Protein AF-A0A077N8N2-F1 (afdb_monomer)

Organism: NCBI:txid1398201

Sequence (138 aa):
MHIPFFYSFPINSCQGASVFFGMAAQQFFPDVDIKIVLGGDRKGEDFHYWLEIDKKVYDLTVDQFISWMDKQYNCPDKPIYAEKKHPLAKYFFYKKRFSPLEAYSIFCDRHANERDVVAVYDFLKAELKKLGWNNPRK

Secondary structure (DSSP, 8-state):
---TT-TTTTTT-HHHHHHHHHHHHHHH-TTS-EEEEEEE-SSS--EEEEEEETTEEEETTGGGGTTTS-GGG---SS-EEEESS-TTTTTSEEEEEE-HHHHHHHHHHHT--HHHHHHHHHHHHHHHHHTT---S--

pLDDT: mean 89.49, std 10.43, range [43.16, 98.44]

Foldseek 3Di:
DDQPQCPPPPAPSQLVVALLVLVVCCQQPVPWDKKWWWFAFPVRPDIGIWIATNQFTWTQNQLNCVVPDDVVLVGDNGTDDRHNDDSNCVGTPTDDIDRSVRSVVVCCVPPHPPVSSVVSSVVVVVVVVVVVSDRPPD

Mean predicted aligned error: 4.63 Å

Structure (mmCIF, N/CA/C/O backbone):
data_AF-A0A077N8N2-F1
#
_entry.id   AF-A0A077N8N2-F1
#
loop_
_atom_site.group_PDB
_atom_site.id
_atom_site.type_symbol
_atom_site.label_atom_id
_atom_site.label_alt_id
_atom_site.label_comp_id
_atom_site.label_asym_id
_atom_site.label_entity_id
_atom_site.label_seq_id
_atom_site.pdbx_PDB_ins_code
_atom_site.Cartn_x
_atom_site.Cartn_y
_atom_site.Cartn_z
_atom_site.occupancy
_atom_site.B_iso_or_equiv
_atom_site.auth_seq_id
_atom_site.auth_comp_id
_atom_site.auth_asym_id
_atom_site.auth_atom_id
_atom_site.pdbx_PDB_model_num
ATOM 1 N N . MET A 1 1 ? -14.409 18.677 -1.839 1.00 45.31 1 MET A N 1
ATOM 2 C CA . MET A 1 1 ? -13.225 18.564 -0.964 1.00 45.31 1 MET A CA 1
ATOM 3 C C . MET A 1 1 ? -12.244 17.663 -1.690 1.00 45.31 1 MET A C 1
ATOM 5 O O . MET A 1 1 ? -12.565 16.500 -1.884 1.00 45.31 1 MET A O 1
ATOM 9 N N . HIS A 1 2 ? -11.145 18.204 -2.216 1.00 56.62 2 HIS A N 1
ATOM 10 C CA . HIS A 1 2 ? -10.078 17.361 -2.761 1.00 56.62 2 HIS A CA 1
ATOM 11 C C . HIS A 1 2 ? -9.310 16.785 -1.575 1.00 56.62 2 HIS A C 1
ATOM 13 O O . HIS A 1 2 ? -8.999 17.541 -0.661 1.00 56.62 2 HIS A O 1
ATOM 19 N N . ILE A 1 3 ? -9.063 15.477 -1.557 1.00 63.69 3 ILE A N 1
ATOM 20 C CA . ILE A 1 3 ? -8.216 14.850 -0.542 1.00 63.69 3 ILE A CA 1
ATOM 21 C C . ILE A 1 3 ? -6.762 15.131 -0.962 1.00 63.69 3 ILE A C 1
ATOM 23 O O . ILE A 1 3 ? -6.369 14.662 -2.037 1.00 63.69 3 ILE A O 1
ATOM 27 N N . PRO A 1 4 ? -5.976 15.915 -0.191 1.00 63.75 4 PRO A N 1
ATOM 28 C CA . PRO A 1 4 ? -4.555 16.109 -0.447 1.00 63.75 4 PRO A CA 1
ATOM 29 C C . PRO A 1 4 ? -3.855 14.802 -0.824 1.00 63.75 4 PRO A C 1
ATOM 31 O O . PRO A 1 4 ? -4.082 13.776 -0.189 1.00 63.75 4 PRO A O 1
ATOM 34 N N . PHE A 1 5 ? -3.000 14.849 -1.849 1.00 67.06 5 PHE A N 1
ATOM 35 C CA . PHE A 1 5 ? -2.162 13.728 -2.311 1.00 67.06 5 PHE A CA 1
ATOM 36 C C . PHE A 1 5 ? -2.893 12.586 -3.046 1.00 67.06 5 PHE A C 1
ATOM 38 O O . PHE A 1 5 ? -2.252 11.620 -3.449 1.00 67.06 5 PHE A O 1
ATOM 45 N N . PHE A 1 6 ? -4.200 12.717 -3.307 1.00 75.62 6 PHE A N 1
ATOM 46 C CA . PHE A 1 6 ? -4.993 11.750 -4.089 1.00 75.62 6 PHE A CA 1
ATOM 47 C C . PHE A 1 6 ? -5.508 12.305 -5.425 1.00 75.62 6 PHE A C 1
ATOM 49 O O . PHE A 1 6 ? -6.407 11.732 -6.035 1.00 75.62 6 PHE A O 1
ATOM 56 N N . TYR A 1 7 ? -4.951 13.419 -5.907 1.00 76.69 7 TYR A N 1
ATOM 57 C CA . TYR A 1 7 ? -5.434 14.112 -7.111 1.00 76.69 7 TYR A CA 1
ATOM 58 C C . TYR A 1 7 ? -5.415 13.254 -8.383 1.00 76.69 7 TYR A C 1
ATOM 60 O O . TYR A 1 7 ? -6.218 13.481 -9.282 1.00 76.69 7 TYR A O 1
ATOM 68 N N . SER A 1 8 ? -4.511 12.277 -8.448 1.00 84.25 8 SER A N 1
ATOM 69 C CA . SER A 1 8 ? -4.347 11.359 -9.575 1.00 84.25 8 SER A CA 1
ATOM 70 C C . SER A 1 8 ? -4.710 9.917 -9.232 1.00 84.25 8 SER A C 1
ATOM 72 O O . SER A 1 8 ? -4.361 9.029 -10.004 1.00 84.25 8 SER A O 1
ATOM 74 N N . PHE A 1 9 ? -5.370 9.662 -8.093 1.00 87.94 9 PHE A N 1
ATOM 75 C CA . PHE A 1 9 ? -5.696 8.299 -7.668 1.00 87.94 9 PHE A CA 1
ATOM 76 C C . PHE A 1 9 ? -6.401 7.522 -8.802 1.00 87.94 9 PHE A C 1
ATOM 78 O O . PHE A 1 9 ? -7.358 8.050 -9.375 1.00 87.94 9 PHE A O 1
ATOM 85 N N . PRO A 1 10 ? -5.960 6.289 -9.129 1.00 91.38 10 PRO A N 1
ATOM 86 C CA . PRO A 1 10 ? -4.958 5.478 -8.418 1.00 91.38 10 PRO A CA 1
ATOM 87 C C . PRO A 1 10 ? -3.485 5.761 -8.787 1.00 91.38 10 PRO A C 1
ATOM 89 O O . PRO A 1 10 ? -2.578 5.329 -8.075 1.00 91.38 10 PRO A O 1
ATOM 92 N N . ILE A 1 11 ? -3.210 6.527 -9.842 1.00 92.25 11 ILE A N 1
ATOM 93 C CA . ILE A 1 11 ? -1.861 6.758 -10.385 1.00 92.25 11 ILE A CA 1
ATOM 94 C C . ILE A 1 11 ? -0.955 7.498 -9.392 1.00 92.25 11 ILE A C 1
ATOM 96 O O . ILE A 1 11 ? -1.315 8.568 -8.894 1.00 92.25 11 ILE A O 1
ATOM 100 N N . ASN A 1 12 ? 0.245 6.953 -9.144 1.00 90.25 12 ASN A N 1
ATOM 101 C CA . ASN A 1 12 ? 1.290 7.524 -8.274 1.00 90.25 12 ASN A CA 1
ATOM 102 C C . ASN A 1 12 ? 0.824 7.822 -6.841 1.00 90.25 12 ASN A C 1
ATOM 104 O O . ASN A 1 12 ? 1.413 8.637 -6.134 1.00 90.25 12 ASN A O 1
ATOM 108 N N . SER A 1 13 ? -0.235 7.146 -6.399 1.00 92.19 13 SER A N 1
ATOM 109 C CA . SER A 1 13 ? -0.821 7.328 -5.070 1.00 92.19 13 SER A CA 1
ATOM 110 C C . SER A 1 13 ? -0.610 6.125 -4.149 1.00 92.19 13 SER A C 1
ATOM 112 O O . SER A 1 13 ? -1.093 6.136 -3.021 1.00 92.19 13 SER A O 1
ATOM 114 N N . CYS A 1 14 ? 0.141 5.105 -4.586 1.00 94.88 14 CYS A N 1
ATOM 115 C CA . CYS A 1 14 ? 0.289 3.822 -3.889 1.00 94.88 14 CYS A CA 1
ATOM 116 C C . CYS A 1 14 ? 0.764 3.957 -2.434 1.00 94.88 14 CYS A C 1
ATOM 118 O O . CYS A 1 14 ? 0.202 3.318 -1.540 1.00 94.88 14 CYS A O 1
ATOM 120 N N . GLN A 1 15 ? 1.755 4.817 -2.166 1.00 94.06 15 GLN A N 1
ATOM 121 C CA . GLN A 1 15 ? 2.260 5.034 -0.808 1.00 94.06 15 GLN A CA 1
ATOM 122 C C . GLN A 1 15 ? 1.206 5.696 0.077 1.00 94.06 15 GLN A C 1
ATOM 124 O O . GLN A 1 15 ? 0.906 5.180 1.152 1.00 94.06 15 GLN A O 1
ATOM 129 N N . GLY A 1 16 ? 0.620 6.804 -0.387 1.00 91.50 16 GLY A N 1
ATOM 130 C CA . GLY A 1 16 ? -0.437 7.508 0.335 1.00 91.50 16 GLY A CA 1
ATOM 131 C C . GLY A 1 16 ? -1.622 6.582 0.601 1.00 91.50 16 GLY A C 1
ATOM 132 O O . GLY A 1 16 ? -1.971 6.349 1.755 1.00 91.50 16 GLY A O 1
ATOM 133 N N . ALA A 1 17 ? -2.184 5.974 -0.444 1.00 92.81 17 ALA A N 1
ATOM 134 C CA . ALA A 1 17 ? -3.311 5.050 -0.345 1.00 92.81 17 ALA A CA 1
ATOM 135 C C . ALA A 1 17 ? -3.062 3.926 0.671 1.00 92.81 17 ALA A C 1
ATOM 137 O O . ALA A 1 17 ? -3.913 3.676 1.526 1.00 92.81 17 ALA A O 1
ATOM 138 N N . SER A 1 18 ? -1.880 3.303 0.637 1.00 95.38 18 SER A N 1
ATOM 139 C CA . SER A 1 18 ? -1.516 2.238 1.578 1.00 95.38 18 SER A CA 1
ATOM 140 C C . SER A 1 18 ? -1.388 2.746 3.015 1.00 95.38 18 SER A C 1
ATOM 142 O O . SER A 1 18 ? -1.903 2.110 3.933 1.00 95.38 18 SER A O 1
ATOM 144 N N . VAL A 1 19 ? -0.747 3.902 3.224 1.00 93.19 19 VAL A N 1
ATOM 145 C CA . VAL A 1 19 ? -0.588 4.525 4.550 1.00 93.19 19 VAL A CA 1
ATOM 146 C C . VAL A 1 19 ? -1.942 4.898 5.144 1.00 93.19 19 VAL A C 1
ATOM 148 O O . VAL A 1 19 ? -2.247 4.506 6.268 1.00 93.19 19 VAL A O 1
ATOM 151 N N . PHE A 1 20 ? -2.777 5.613 4.393 1.00 90.31 20 PHE A N 1
ATOM 152 C CA . PHE A 1 20 ? -4.092 6.047 4.860 1.00 90.31 20 PHE A CA 1
ATOM 153 C C . PHE A 1 20 ? -5.006 4.862 5.161 1.00 90.31 20 PHE A C 1
ATOM 155 O O . PHE A 1 20 ? -5.670 4.848 6.201 1.00 90.31 20 PHE A O 1
ATOM 162 N N . PHE A 1 21 ? -5.006 3.844 4.295 1.00 91.62 21 PHE A N 1
ATOM 163 C CA . PHE A 1 21 ? -5.784 2.640 4.543 1.00 91.62 21 PHE A CA 1
ATOM 164 C C . PHE A 1 21 ? -5.267 1.882 5.774 1.00 91.62 21 PHE A C 1
ATOM 166 O O . PHE A 1 21 ? -6.064 1.501 6.629 1.00 91.62 21 PHE A O 1
ATOM 173 N N . GLY A 1 22 ? -3.948 1.739 5.932 1.00 93.75 22 GLY A N 1
ATOM 174 C CA . GLY A 1 22 ? -3.351 1.099 7.105 1.00 93.75 22 GLY A CA 1
ATOM 175 C C . GLY A 1 22 ? -3.655 1.826 8.417 1.00 93.75 22 GLY A C 1
ATOM 176 O O . GLY A 1 22 ? -4.014 1.180 9.398 1.00 93.75 22 GLY A O 1
ATOM 177 N N . MET A 1 23 ? -3.585 3.161 8.431 1.00 90.06 23 MET A N 1
ATOM 178 C CA . MET A 1 23 ? -3.933 3.980 9.600 1.00 90.06 23 MET A CA 1
ATOM 179 C C . MET A 1 23 ? -5.414 3.842 9.971 1.00 90.06 23 MET A C 1
ATOM 181 O O . MET A 1 23 ? -5.745 3.653 11.141 1.00 90.06 23 MET A O 1
ATOM 185 N N . ALA A 1 24 ? -6.312 3.881 8.979 1.00 87.75 24 ALA A N 1
ATOM 186 C CA . ALA A 1 24 ? -7.736 3.660 9.209 1.00 87.75 24 ALA A CA 1
ATOM 187 C C . ALA A 1 24 ? -8.001 2.246 9.748 1.00 87.75 24 ALA A C 1
ATOM 189 O O . ALA A 1 24 ? -8.663 2.097 10.775 1.00 87.75 24 ALA A O 1
ATOM 190 N N . ALA A 1 25 ? -7.439 1.216 9.109 1.00 90.12 25 ALA A N 1
ATOM 191 C CA . ALA A 1 25 ? -7.578 -0.172 9.534 1.00 90.12 25 ALA A CA 1
ATOM 192 C C . ALA A 1 25 ? -7.090 -0.380 10.975 1.00 90.12 25 ALA A C 1
ATOM 194 O O . ALA A 1 25 ? -7.800 -1.001 11.758 1.00 90.12 25 ALA A O 1
ATOM 195 N N . GLN A 1 26 ? -5.956 0.214 11.361 1.00 89.81 26 GLN A N 1
ATOM 196 C CA . GLN A 1 26 ? -5.420 0.108 12.721 1.00 89.81 26 GLN A CA 1
ATOM 197 C C . GLN A 1 26 ? -6.361 0.692 13.781 1.00 89.81 26 GLN A C 1
ATOM 199 O O . GLN A 1 26 ? -6.407 0.212 14.912 1.00 89.81 26 GLN A O 1
ATOM 204 N N . GLN A 1 27 ? -7.132 1.725 13.437 1.00 84.19 27 GLN A N 1
ATOM 205 C CA . GLN A 1 27 ? -8.088 2.311 14.370 1.00 84.19 27 GLN A CA 1
ATOM 206 C C . GLN A 1 27 ? -9.328 1.434 14.569 1.00 84.19 27 GLN A C 1
ATOM 208 O O . GLN A 1 27 ? -9.827 1.335 15.688 1.00 84.19 27 GLN A O 1
ATOM 213 N N . PHE A 1 28 ? -9.844 0.834 13.494 1.00 84.06 28 PHE A N 1
ATOM 214 C CA . PHE A 1 28 ? -11.047 -0.003 13.554 1.00 84.06 28 PHE A CA 1
ATOM 215 C C . PHE A 1 28 ? -10.757 -1.435 14.000 1.00 84.06 28 PHE A C 1
ATOM 217 O O . PHE A 1 28 ? -11.621 -2.073 14.594 1.00 84.06 28 PHE A O 1
ATOM 224 N N . PHE A 1 29 ? -9.541 -1.918 13.760 1.00 87.12 29 PHE A N 1
ATOM 225 C CA . PHE A 1 29 ? -9.092 -3.265 14.082 1.00 87.12 29 PHE A CA 1
ATOM 226 C C . PHE A 1 29 ? -7.738 -3.170 14.799 1.00 87.12 29 PHE A C 1
ATOM 228 O O . PHE A 1 29 ? -6.691 -3.329 14.180 1.00 87.12 29 PHE A O 1
ATOM 235 N N . PRO A 1 30 ? -7.715 -2.853 16.101 1.00 85.25 30 PRO A N 1
ATOM 236 C CA . PRO A 1 30 ? -6.459 -2.594 16.802 1.00 85.25 30 PRO A CA 1
ATOM 237 C C . PRO A 1 30 ? -5.585 -3.834 17.019 1.00 85.25 30 PRO A C 1
ATOM 239 O O . PRO A 1 30 ? -4.388 -3.683 17.253 1.00 85.25 30 PRO A O 1
ATOM 242 N N . ASP A 1 31 ? -6.172 -5.028 16.938 1.00 90.44 31 ASP A N 1
ATOM 243 C CA . ASP A 1 31 ? -5.506 -6.289 17.279 1.00 90.44 31 ASP A CA 1
ATOM 244 C C . ASP A 1 31 ? -5.000 -7.068 16.051 1.00 90.44 31 ASP A C 1
ATOM 246 O O . ASP A 1 31 ? -4.405 -8.134 16.207 1.00 90.44 31 ASP A O 1
ATOM 250 N N . VAL A 1 32 ? -5.230 -6.565 14.830 1.00 92.88 32 VAL A N 1
ATOM 251 C CA . VAL A 1 32 ? -4.775 -7.228 13.594 1.00 92.88 32 VAL A CA 1
ATOM 252 C C . VAL A 1 32 ? -3.350 -6.808 13.235 1.00 92.88 32 VAL A C 1
ATOM 254 O O . VAL A 1 32 ? -2.933 -5.672 13.485 1.00 92.88 32 VAL A O 1
ATOM 257 N N . ASP A 1 33 ? -2.585 -7.711 12.620 1.00 96.69 33 ASP A N 1
ATOM 258 C CA . ASP A 1 33 ? -1.226 -7.398 12.178 1.00 96.69 33 ASP A CA 1
ATOM 259 C C . ASP A 1 33 ? -1.272 -6.619 10.863 1.00 96.69 33 ASP A C 1
ATOM 261 O O . ASP A 1 33 ? -1.608 -7.171 9.814 1.00 96.69 33 ASP A O 1
ATOM 265 N N . ILE A 1 34 ? -0.920 -5.334 10.922 1.00 97.62 34 ILE A N 1
ATOM 266 C CA . ILE A 1 34 ? -0.921 -4.433 9.766 1.00 97.62 34 ILE A CA 1
ATOM 267 C C . ILE A 1 34 ? 0.510 -4.082 9.379 1.00 97.62 34 ILE A C 1
ATOM 269 O O . ILE A 1 34 ? 1.314 -3.653 10.216 1.00 97.62 34 ILE A O 1
ATOM 273 N N . LYS A 1 35 ? 0.819 -4.218 8.088 1.00 98.25 35 LYS A N 1
ATOM 274 C CA . LYS A 1 35 ? 2.108 -3.850 7.499 1.00 98.25 35 LYS A CA 1
ATOM 275 C C . LYS A 1 35 ? 1.899 -3.054 6.219 1.00 98.25 35 LYS A C 1
ATOM 277 O O . LYS A 1 35 ? 1.222 -3.520 5.308 1.00 98.25 35 LYS A O 1
ATOM 282 N N . ILE A 1 36 ? 2.544 -1.896 6.119 1.00 98.25 36 ILE A N 1
ATOM 283 C CA . ILE A 1 36 ? 2.730 -1.229 4.827 1.00 98.25 36 ILE A CA 1
ATOM 284 C C . ILE A 1 36 ? 3.943 -1.871 4.164 1.00 98.25 36 ILE A C 1
ATOM 286 O O . ILE A 1 36 ? 5.019 -1.928 4.767 1.00 98.25 36 ILE A O 1
ATOM 290 N N . VAL A 1 37 ? 3.788 -2.374 2.947 1.00 98.44 37 VAL A N 1
ATOM 291 C CA . VAL A 1 37 ? 4.849 -3.080 2.232 1.00 98.44 37 VAL A CA 1
ATOM 292 C C . VAL A 1 37 ? 5.359 -2.224 1.091 1.00 98.44 37 VAL A C 1
ATOM 294 O O . VAL A 1 37 ? 4.572 -1.684 0.326 1.00 98.44 37 VAL A O 1
ATOM 297 N N . LEU A 1 38 ? 6.681 -2.131 0.977 1.00 98.25 38 LEU A N 1
ATOM 298 C CA . LEU A 1 38 ? 7.376 -1.592 -0.183 1.00 98.25 38 LEU A CA 1
ATOM 299 C C . LEU A 1 38 ? 7.897 -2.751 -1.030 1.00 98.25 38 LEU A C 1
ATOM 301 O O . LEU A 1 38 ? 8.728 -3.548 -0.569 1.00 98.25 38 LEU A O 1
ATOM 305 N N . GLY A 1 39 ? 7.443 -2.810 -2.275 1.00 97.94 39 GLY A N 1
ATOM 306 C CA . GLY A 1 39 ? 8.060 -3.592 -3.332 1.00 97.94 39 GLY A CA 1
ATOM 307 C C . GLY A 1 39 ? 8.824 -2.709 -4.306 1.00 97.94 39 GLY A C 1
ATOM 308 O O . GLY A 1 39 ? 8.562 -1.517 -4.442 1.00 97.94 39 GLY A O 1
ATOM 309 N N . GLY A 1 40 ? 9.778 -3.313 -4.997 1.00 97.19 40 GLY A N 1
ATOM 310 C CA . GLY A 1 40 ? 10.477 -2.659 -6.091 1.00 97.19 40 GLY A CA 1
ATOM 311 C C . GLY A 1 40 ? 10.899 -3.666 -7.138 1.00 97.19 40 GLY A C 1
ATOM 312 O O . GLY A 1 40 ? 11.011 -4.864 -6.852 1.00 97.19 40 GLY A O 1
ATOM 313 N N . ASP A 1 41 ? 11.137 -3.179 -8.342 1.00 95.19 41 ASP A N 1
ATOM 314 C CA . ASP A 1 41 ? 11.609 -4.014 -9.432 1.00 95.19 41 ASP A CA 1
ATOM 315 C C . ASP A 1 41 ? 13.084 -4.441 -9.224 1.00 95.19 41 ASP A C 1
ATOM 317 O O . ASP A 1 41 ? 13.703 -4.237 -8.162 1.00 95.19 41 ASP A O 1
ATOM 321 N N . ARG A 1 42 ? 13.647 -5.135 -10.220 1.00 91.75 42 ARG A N 1
ATOM 322 C CA . ARG A 1 42 ? 15.043 -5.602 -10.160 1.00 91.75 42 ARG A CA 1
ATOM 323 C C . ARG A 1 42 ? 16.045 -4.476 -10.374 1.00 91.75 42 ARG A C 1
ATOM 325 O O . ARG A 1 42 ? 17.150 -4.583 -9.851 1.00 91.75 42 ARG A O 1
ATOM 332 N N . LYS A 1 43 ? 15.677 -3.446 -11.135 1.00 92.81 43 LYS A N 1
ATOM 333 C CA . LYS A 1 43 ? 16.547 -2.312 -11.452 1.00 92.81 43 LYS A CA 1
ATOM 334 C C . LYS A 1 43 ? 16.505 -1.231 -10.374 1.00 92.81 43 LYS A C 1
ATOM 336 O O . LYS A 1 43 ? 17.451 -0.462 -10.268 1.00 92.81 43 LYS A O 1
ATOM 341 N N . GLY A 1 44 ? 15.466 -1.221 -9.536 1.00 89.75 44 GLY A N 1
ATOM 342 C CA . GLY A 1 44 ? 15.254 -0.180 -8.531 1.00 89.75 44 GLY A CA 1
ATOM 343 C C . GLY A 1 44 ? 14.734 1.121 -9.142 1.00 89.75 44 GLY A C 1
ATOM 344 O O . GLY A 1 44 ? 14.977 2.186 -8.583 1.00 89.75 44 GLY A O 1
ATOM 345 N N . GLU A 1 45 ? 14.069 1.022 -10.290 1.00 91.19 45 GLU A N 1
ATOM 346 C CA . GLU A 1 45 ? 13.486 2.141 -11.032 1.00 91.19 45 GLU A CA 1
ATOM 347 C C . GLU A 1 45 ? 12.018 2.330 -10.638 1.00 91.19 45 GLU A C 1
ATOM 349 O O . GLU A 1 45 ? 11.574 3.459 -10.439 1.00 91.19 45 GLU A O 1
ATOM 354 N N . ASP A 1 46 ? 11.301 1.221 -10.431 1.00 93.38 46 ASP A N 1
ATOM 355 C CA . ASP A 1 46 ? 9.895 1.238 -10.047 1.00 93.38 46 ASP A CA 1
ATOM 356 C C . ASP A 1 46 ? 9.716 0.783 -8.602 1.00 93.38 46 ASP A C 1
ATOM 358 O O . ASP A 1 46 ? 10.224 -0.262 -8.174 1.00 93.38 46 ASP A O 1
ATOM 362 N N . PHE A 1 47 ? 8.904 1.538 -7.867 1.00 95.31 47 PHE A N 1
ATOM 363 C CA . PHE A 1 47 ? 8.502 1.221 -6.506 1.00 95.31 47 PHE A CA 1
ATOM 364 C C . PHE A 1 47 ? 6.991 1.195 -6.394 1.00 95.31 47 PHE A C 1
ATOM 366 O O . PHE A 1 47 ? 6.282 1.992 -7.006 1.00 95.31 47 PHE A O 1
ATOM 373 N N . HIS A 1 48 ? 6.500 0.282 -5.569 1.00 97.50 48 HIS A N 1
ATOM 374 C CA . HIS A 1 48 ? 5.077 0.144 -5.329 1.00 97.50 48 HIS A CA 1
ATOM 375 C C . HIS A 1 48 ? 4.805 -0.185 -3.872 1.00 97.50 48 HIS A C 1
ATOM 377 O O . HIS A 1 48 ? 5.549 -0.943 -3.245 1.00 97.50 48 HIS A O 1
ATOM 383 N N . TYR A 1 49 ? 3.735 0.396 -3.346 1.00 97.88 49 TYR A N 1
ATOM 384 C CA . TYR A 1 49 ? 3.306 0.199 -1.974 1.00 97.88 49 TYR A CA 1
ATOM 385 C C . TYR A 1 49 ?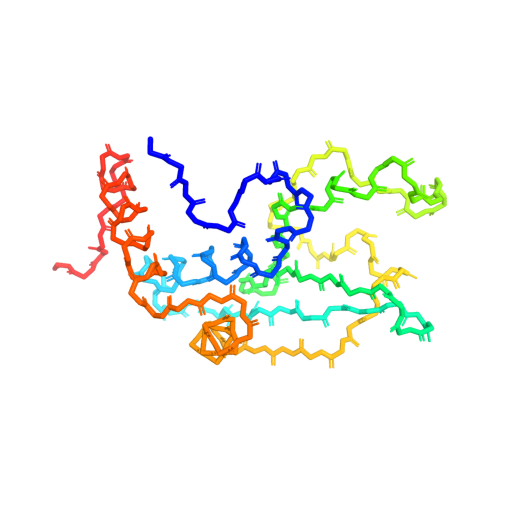 1.948 -0.485 -1.941 1.00 97.88 49 TYR A C 1
ATOM 387 O O . TYR A 1 49 ? 1.049 -0.108 -2.687 1.00 97.88 49 TYR A O 1
ATOM 395 N N . TRP A 1 50 ? 1.804 -1.448 -1.036 1.00 98.44 50 TRP A N 1
ATOM 396 C CA . TRP A 1 50 ? 0.525 -2.080 -0.719 1.00 98.44 50 TRP A CA 1
ATOM 397 C C . TRP A 1 50 ? 0.395 -2.314 0.784 1.00 98.44 50 TRP A C 1
ATOM 399 O O . TRP A 1 50 ? 1.326 -2.083 1.565 1.00 98.44 50 TRP A O 1
ATOM 409 N N . LEU A 1 51 ? -0.773 -2.797 1.194 1.00 98.19 51 LEU A N 1
ATOM 410 C CA . LEU A 1 51 ? -1.097 -3.116 2.573 1.00 98.19 51 LEU A CA 1
ATOM 411 C C . LEU A 1 51 ? -1.179 -4.634 2.767 1.00 98.19 51 LEU A C 1
ATOM 413 O O . LEU A 1 51 ? -1.785 -5.346 1.968 1.00 98.19 51 LEU A O 1
ATOM 417 N N . GLU A 1 52 ? -0.604 -5.137 3.853 1.00 98.31 52 GLU A N 1
ATOM 418 C CA . GLU A 1 52 ? -0.871 -6.482 4.364 1.00 98.31 52 GLU A CA 1
ATOM 419 C C . GLU A 1 52 ? -1.618 -6.371 5.700 1.00 98.31 52 GLU A C 1
ATOM 421 O O . GLU A 1 52 ? -1.146 -5.689 6.609 1.00 98.31 52 GLU A O 1
ATOM 426 N N . ILE A 1 53 ? -2.769 -7.041 5.816 1.00 97.44 53 ILE A N 1
ATOM 427 C CA . ILE A 1 53 ? -3.520 -7.213 7.072 1.00 97.44 53 ILE A CA 1
ATOM 428 C C . ILE A 1 53 ? -3.669 -8.712 7.315 1.00 97.44 53 ILE A C 1
ATOM 430 O O . ILE A 1 53 ? -4.211 -9.414 6.459 1.00 97.44 53 ILE A O 1
ATOM 434 N N . ASP A 1 54 ? -3.162 -9.220 8.438 1.00 96.44 54 ASP A N 1
ATOM 435 C CA . ASP A 1 54 ? -3.178 -10.650 8.785 1.00 96.44 54 ASP A CA 1
ATOM 436 C C . ASP A 1 54 ? -2.720 -11.548 7.621 1.00 96.44 54 ASP A C 1
ATOM 438 O O . ASP A 1 54 ? -3.340 -12.559 7.277 1.00 96.44 54 ASP A O 1
ATOM 442 N N . LYS A 1 55 ? -1.608 -11.152 6.984 1.00 95.50 55 LYS A N 1
ATOM 443 C CA . LYS A 1 55 ? -0.984 -11.821 5.824 1.00 95.50 55 LYS A CA 1
ATOM 444 C C . LYS A 1 55 ? -1.826 -11.827 4.541 1.00 95.50 55 LYS A C 1
ATOM 446 O O . LYS A 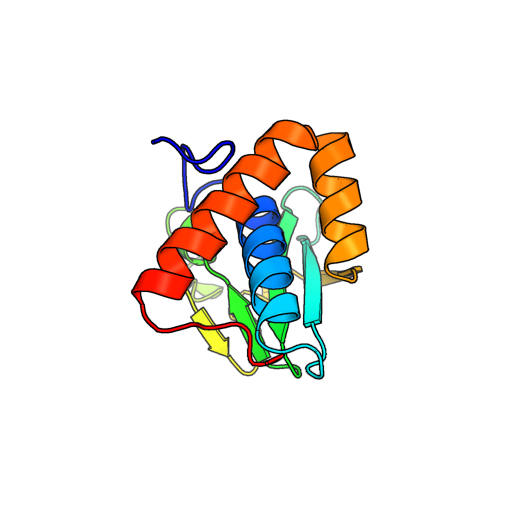1 55 ? -1.443 -12.491 3.578 1.00 95.50 55 LYS A O 1
ATOM 451 N N . LYS A 1 56 ? -2.943 -11.102 4.496 1.00 98.12 56 LYS A N 1
ATOM 452 C CA . LYS A 1 56 ? -3.724 -10.884 3.276 1.00 98.12 56 LYS A CA 1
ATOM 453 C C . LYS A 1 56 ? -3.344 -9.555 2.640 1.00 98.12 56 LYS A C 1
ATOM 455 O O . LYS A 1 56 ? -3.165 -8.561 3.338 1.00 98.12 56 LYS A O 1
ATOM 460 N N . VAL A 1 57 ? -3.234 -9.547 1.320 1.00 98.25 57 VAL A N 1
ATOM 461 C CA . VAL A 1 57 ? -2.801 -8.406 0.515 1.00 98.25 57 VAL A CA 1
ATOM 462 C C . VAL A 1 57 ? -4.002 -7.565 0.109 1.00 98.25 57 VAL A C 1
ATOM 464 O O . VAL A 1 57 ? -4.989 -8.076 -0.421 1.00 98.25 57 VAL A O 1
ATOM 467 N N . TYR A 1 58 ? -3.881 -6.265 0.324 1.00 98.44 58 TYR A N 1
ATOM 468 C CA . TYR A 1 58 ? -4.807 -5.255 -0.147 1.00 98.44 58 TYR A CA 1
ATOM 469 C C . TYR A 1 58 ? -4.018 -4.210 -0.922 1.00 98.44 58 TYR A C 1
ATOM 471 O O . TYR A 1 58 ? -3.049 -3.650 -0.410 1.00 98.44 58 TYR A O 1
ATOM 479 N N . ASP A 1 59 ? -4.441 -3.941 -2.148 1.00 98.12 59 ASP A N 1
ATOM 480 C CA . ASP A 1 59 ? -3.782 -2.971 -3.008 1.00 98.12 59 ASP A CA 1
ATOM 481 C C . ASP A 1 59 ? -4.839 -2.206 -3.799 1.00 98.12 59 ASP A C 1
ATOM 483 O O . ASP A 1 59 ? -5.496 -2.736 -4.698 1.00 98.12 59 ASP A O 1
ATOM 487 N N . LEU A 1 60 ? -5.021 -0.953 -3.385 1.00 96.94 60 LEU A N 1
ATOM 488 C CA . LEU A 1 60 ? -6.021 -0.043 -3.928 1.00 96.94 60 LEU A CA 1
ATOM 489 C C . LEU A 1 60 ? -5.579 0.610 -5.236 1.00 96.94 60 LEU A C 1
ATOM 491 O O . LEU A 1 60 ? -6.381 1.316 -5.836 1.00 96.94 60 LEU A O 1
ATOM 495 N N . THR A 1 61 ? -4.320 0.428 -5.641 1.00 97.12 61 THR A N 1
ATOM 496 C CA . THR A 1 61 ? -3.747 1.120 -6.797 1.00 97.12 61 THR A CA 1
ATOM 497 C C . THR A 1 61 ? -3.037 0.167 -7.754 1.00 97.12 61 THR A C 1
ATOM 499 O O . THR A 1 61 ? -2.260 0.618 -8.591 1.00 97.12 61 THR A O 1
ATOM 502 N N . VAL A 1 62 ? -3.250 -1.148 -7.636 1.00 97.38 62 VAL A N 1
ATOM 503 C CA . VAL A 1 62 ? -2.599 -2.157 -8.491 1.00 97.38 62 VAL A CA 1
ATOM 504 C C . VAL A 1 62 ? -2.910 -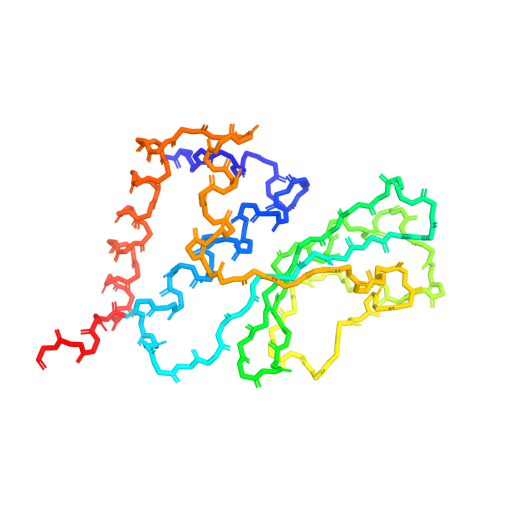1.945 -9.977 1.00 97.38 62 VAL A C 1
ATOM 506 O O . VAL A 1 62 ? -2.075 -2.196 -10.844 1.00 97.38 62 VAL A O 1
ATOM 509 N N . ASP A 1 63 ? -4.106 -1.441 -10.262 1.00 96.69 63 ASP A N 1
ATOM 510 C CA . ASP A 1 63 ? -4.647 -1.167 -11.587 1.00 96.69 63 ASP A CA 1
ATOM 511 C C . ASP A 1 63 ? -3.960 0.011 -12.285 1.00 96.69 63 ASP A C 1
ATOM 513 O O . ASP A 1 63 ? -4.045 0.133 -13.506 1.00 96.69 63 ASP A O 1
ATOM 517 N N . GLN A 1 64 ? -3.173 0.819 -11.561 1.00 95.81 64 GLN A N 1
ATOM 518 C CA . GLN A 1 64 ? -2.375 1.900 -12.152 1.00 95.81 64 GLN A CA 1
ATOM 519 C C . GLN A 1 64 ? -1.352 1.402 -13.189 1.00 95.81 64 GLN A C 1
ATOM 521 O O . GLN A 1 64 ? -0.873 2.178 -14.017 1.00 95.81 64 GLN A O 1
ATOM 526 N N . PHE A 1 65 ? -0.994 0.117 -13.136 1.00 96.06 65 PHE A N 1
ATOM 527 C CA . PHE A 1 65 ? 0.025 -0.480 -13.993 1.00 96.06 65 PHE A CA 1
ATOM 528 C C . PHE A 1 65 ? -0.539 -1.107 -15.271 1.00 96.06 65 PHE A C 1
ATOM 530 O O . PHE A 1 65 ? 0.229 -1.471 -16.160 1.00 96.06 65 PHE A O 1
ATOM 537 N N . ILE A 1 66 ? -1.866 -1.215 -15.404 1.00 94.56 66 ILE A N 1
ATOM 538 C CA . ILE A 1 66 ? -2.507 -1.967 -16.492 1.00 94.56 66 ILE A CA 1
ATOM 539 C C . ILE A 1 66 ? -2.132 -1.455 -17.891 1.00 94.56 66 ILE A C 1
ATOM 541 O O . ILE A 1 66 ? -2.098 -2.226 -18.847 1.00 94.56 66 ILE A O 1
ATOM 545 N N . SER A 1 67 ? -1.833 -0.159 -18.018 1.00 93.00 67 SER A N 1
ATOM 546 C CA . SER A 1 67 ? -1.568 0.500 -19.300 1.00 93.00 67 SER A CA 1
ATOM 547 C C . SER A 1 67 ? -0.182 0.215 -19.878 1.00 93.00 67 SER A C 1
ATOM 549 O O . SER A 1 67 ? 0.011 0.388 -21.081 1.00 93.00 67 SER A O 1
ATOM 551 N N . TRP A 1 68 ? 0.776 -0.213 -19.053 1.00 93.62 68 TRP A N 1
ATOM 552 C CA . TRP A 1 68 ? 2.173 -0.383 -19.466 1.00 93.62 68 TRP A CA 1
ATOM 553 C C . TRP A 1 68 ? 2.804 -1.703 -19.019 1.00 93.62 68 TRP A C 1
ATOM 555 O O . TRP A 1 68 ? 3.832 -2.102 -19.566 1.00 93.62 68 TRP A O 1
ATOM 565 N N . MET A 1 69 ? 2.211 -2.400 -18.048 1.00 93.75 69 MET A N 1
ATOM 566 C CA . MET A 1 69 ? 2.721 -3.679 -17.566 1.00 93.75 69 MET A CA 1
ATOM 567 C C . MET A 1 69 ? 2.613 -4.753 -18.653 1.00 93.75 69 MET A C 1
ATOM 569 O O . MET A 1 69 ? 1.577 -4.914 -19.301 1.00 93.75 69 MET A O 1
ATOM 573 N N . ASP A 1 70 ? 3.675 -5.541 -18.819 1.00 92.00 70 ASP A N 1
ATOM 574 C CA . ASP A 1 70 ? 3.670 -6.666 -19.752 1.00 92.00 70 ASP A CA 1
ATOM 575 C C . ASP A 1 70 ? 2.565 -7.676 -19.383 1.00 92.00 70 ASP A C 1
ATOM 577 O O . ASP A 1 70 ? 2.392 -8.047 -18.214 1.00 92.00 70 ASP A O 1
ATOM 581 N N . LYS A 1 71 ? 1.844 -8.164 -20.401 1.00 90.94 71 LYS A N 1
ATOM 582 C CA . LYS A 1 71 ? 0.770 -9.159 -20.270 1.00 90.94 71 LYS A CA 1
ATOM 583 C C . LYS A 1 71 ? 1.202 -10.397 -19.482 1.00 90.94 71 LYS A C 1
ATOM 585 O O . LYS A 1 71 ? 0.376 -10.971 -18.778 1.00 90.94 71 LYS A O 1
ATOM 590 N N . GLN A 1 72 ? 2.477 -10.791 -19.535 1.00 93.44 72 GLN A N 1
ATOM 591 C CA . GLN A 1 72 ? 3.000 -11.944 -18.791 1.00 93.44 72 GLN A CA 1
ATOM 592 C C . GLN A 1 72 ? 2.827 -11.829 -17.266 1.00 93.44 72 GLN A C 1
ATOM 594 O O . GLN A 1 72 ? 2.818 -12.844 -16.563 1.00 93.44 72 GLN A O 1
ATOM 599 N N . TYR A 1 73 ? 2.707 -10.606 -16.740 1.00 92.69 73 TYR A N 1
ATOM 600 C CA . TYR A 1 73 ? 2.526 -10.362 -15.311 1.00 92.69 73 TYR A CA 1
ATOM 601 C C . TYR A 1 73 ? 1.062 -10.417 -14.865 1.00 92.69 73 TYR A C 1
ATOM 603 O O . TYR A 1 73 ? 0.825 -10.408 -13.660 1.00 92.69 73 TYR A O 1
ATOM 611 N N . ASN A 1 74 ? 0.102 -10.532 -15.797 1.00 91.56 74 ASN A N 1
ATOM 612 C CA . ASN A 1 74 ? -1.339 -10.582 -15.519 1.00 91.56 74 ASN A CA 1
ATOM 613 C C . ASN A 1 74 ? -1.778 -9.485 -14.534 1.00 91.56 74 ASN A C 1
ATOM 615 O O . ASN A 1 74 ? -2.348 -9.773 -13.480 1.00 91.56 74 ASN A O 1
ATOM 619 N N . CYS A 1 75 ? -1.447 -8.230 -14.854 1.00 96.00 75 CYS A N 1
ATOM 620 C CA . CYS A 1 75 ? -1.825 -7.089 -14.028 1.00 96.00 75 CYS A CA 1
ATOM 621 C C . CYS A 1 75 ? -3.349 -7.042 -13.839 1.00 96.00 75 CYS A C 1
ATOM 623 O O . CYS A 1 75 ? -4.069 -7.115 -14.837 1.00 96.00 75 CYS A O 1
ATOM 625 N N . PRO A 1 76 ? -3.850 -6.911 -12.599 1.00 96.31 76 PRO A N 1
ATOM 626 C CA . PRO A 1 76 ? -5.263 -6.653 -12.373 1.00 96.31 76 PRO A CA 1
ATOM 627 C C . PRO A 1 76 ? -5.685 -5.308 -12.978 1.00 96.31 76 PRO A C 1
ATOM 629 O O . PRO A 1 76 ? -4.907 -4.356 -13.002 1.00 96.31 76 PRO A O 1
ATOM 632 N N . ASP A 1 77 ? -6.933 -5.238 -13.431 1.00 95.94 77 ASP A N 1
ATOM 633 C CA . ASP A 1 77 ? -7.599 -4.045 -13.969 1.00 95.94 77 ASP A CA 1
ATOM 634 C C . ASP A 1 77 ? -8.450 -3.312 -12.918 1.00 95.94 77 ASP A C 1
ATOM 636 O O . ASP A 1 77 ? -9.203 -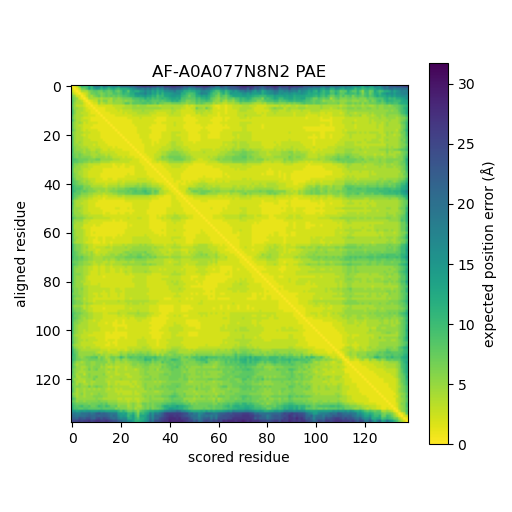2.394 -13.238 1.00 95.94 77 ASP A O 1
ATOM 640 N N . LYS A 1 78 ? -8.353 -3.746 -11.659 1.00 96.50 78 LYS A N 1
ATOM 641 C CA . LYS A 1 78 ? -9.086 -3.211 -10.515 1.00 96.50 78 LYS A CA 1
ATOM 642 C C . LYS A 1 78 ? -8.306 -3.421 -9.213 1.00 96.50 78 LYS A C 1
ATOM 644 O O . LYS A 1 78 ? -7.472 -4.331 -9.153 1.00 96.50 78 LYS A O 1
ATOM 649 N N . PRO A 1 79 ? -8.635 -2.666 -8.150 1.00 97.62 79 PRO A N 1
ATOM 650 C CA . PRO A 1 79 ? -8.148 -2.920 -6.801 1.00 97.62 79 PRO A CA 1
ATOM 651 C C . PRO A 1 79 ? -8.330 -4.371 -6.353 1.00 97.62 79 PRO A C 1
ATOM 653 O O . PRO A 1 79 ? -9.330 -5.022 -6.674 1.00 97.62 79 PRO A O 1
ATOM 656 N N . ILE A 1 80 ? -7.390 -4.854 -5.546 1.00 97.62 80 ILE A N 1
ATOM 657 C CA . ILE A 1 80 ? -7.463 -6.18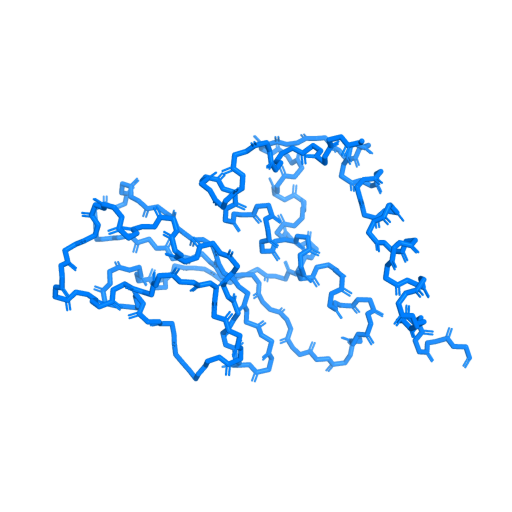1 -4.934 1.00 97.62 80 ILE A CA 1
ATOM 658 C C . ILE A 1 80 ? -7.673 -6.076 -3.431 1.00 97.62 80 ILE A C 1
ATOM 660 O O . ILE A 1 80 ? -7.117 -5.213 -2.746 1.00 97.62 80 ILE A O 1
ATOM 664 N N . TYR A 1 81 ? -8.468 -7.006 -2.913 1.00 97.31 81 TYR A N 1
ATOM 665 C CA . TYR A 1 81 ? -8.860 -7.041 -1.517 1.00 97.31 81 TYR A CA 1
ATOM 666 C C . TYR A 1 81 ? -8.641 -8.442 -0.971 1.00 97.31 81 TYR A C 1
ATOM 668 O O . TYR A 1 81 ? -9.218 -9.406 -1.466 1.00 97.31 81 TYR A O 1
ATOM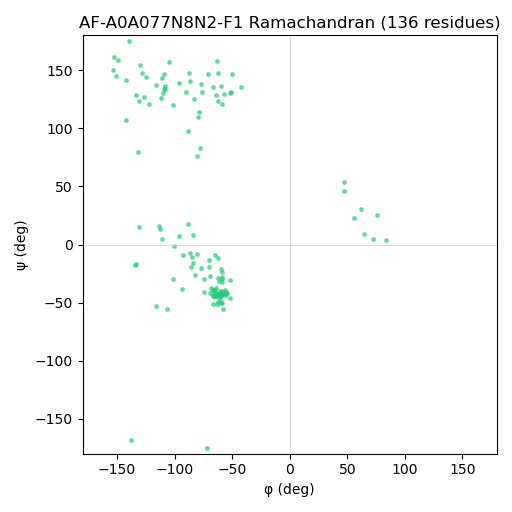 676 N N . ALA A 1 82 ? -7.857 -8.532 0.099 1.00 97.00 82 ALA A N 1
ATOM 677 C CA . ALA A 1 82 ? -7.668 -9.750 0.872 1.00 97.00 82 ALA A CA 1
ATOM 678 C C . ALA A 1 82 ? -7.050 -10.938 0.092 1.00 97.00 82 ALA A C 1
ATOM 680 O O . ALA A 1 82 ? -7.314 -12.100 0.415 1.00 97.00 82 ALA A O 1
ATOM 681 N N . GLU A 1 83 ? -6.205 -10.659 -0.902 1.00 97.75 83 GLU A N 1
ATOM 682 C CA . GLU A 1 83 ? -5.543 -11.681 -1.716 1.00 97.75 83 GLU A CA 1
ATOM 683 C C . GLU A 1 83 ? -4.472 -12.443 -0.928 1.00 97.75 83 GLU A C 1
ATOM 685 O O . GLU A 1 83 ? -3.779 -11.888 -0.077 1.00 97.75 83 GLU A O 1
ATOM 690 N N . LYS A 1 84 ? -4.275 -13.732 -1.230 1.00 96.94 84 LYS A N 1
ATOM 691 C CA . LYS A 1 84 ? -3.245 -14.542 -0.542 1.00 96.94 84 LYS A CA 1
ATOM 692 C C . LYS A 1 84 ? -1.818 -14.126 -0.905 1.00 96.94 84 LYS A C 1
ATOM 694 O O . LYS A 1 84 ? -0.886 -14.386 -0.149 1.00 96.94 84 LYS A O 1
ATOM 699 N N . LYS A 1 85 ? -1.630 -13.560 -2.097 1.00 95.81 85 LYS A N 1
ATOM 700 C CA . LYS A 1 85 ? -0.335 -13.133 -2.628 1.00 95.81 85 LYS A CA 1
ATOM 701 C C . LYS A 1 85 ? -0.546 -11.960 -3.570 1.00 95.81 85 LYS A C 1
ATOM 703 O O . LYS A 1 85 ? -1.514 -11.945 -4.320 1.00 95.81 85 LYS A O 1
ATOM 708 N N . HIS A 1 86 ? 0.400 -11.025 -3.577 1.00 96.81 86 HIS A N 1
ATOM 709 C CA . HIS A 1 86 ? 0.368 -9.902 -4.502 1.00 96.81 86 HIS A CA 1
ATOM 710 C C . HIS A 1 86 ? 0.446 -10.402 -5.963 1.00 96.81 86 HIS A C 1
ATOM 712 O O . HIS A 1 86 ? 1.415 -11.096 -6.300 1.00 96.81 86 HIS A O 1
ATOM 718 N N . PRO A 1 87 ? -0.515 -10.063 -6.845 1.00 95.75 87 PRO A N 1
ATOM 719 C CA . PRO A 1 87 ? -0.544 -10.519 -8.241 1.00 95.75 87 PRO A CA 1
ATOM 720 C C . PRO A 1 87 ? 0.740 -10.170 -8.997 1.00 95.75 87 PRO A C 1
ATOM 722 O O . PRO A 1 87 ? 1.310 -10.997 -9.704 1.00 95.75 87 PRO A O 1
ATOM 725 N N . LEU A 1 88 ? 1.271 -8.976 -8.733 1.00 96.44 88 LEU A N 1
ATOM 726 C CA . LEU A 1 88 ? 2.508 -8.480 -9.336 1.00 96.44 88 LEU A CA 1
ATOM 727 C C . LEU A 1 88 ? 3.790 -8.860 -8.573 1.00 96.44 88 LEU A C 1
ATOM 729 O O . LEU A 1 88 ? 4.837 -8.273 -8.817 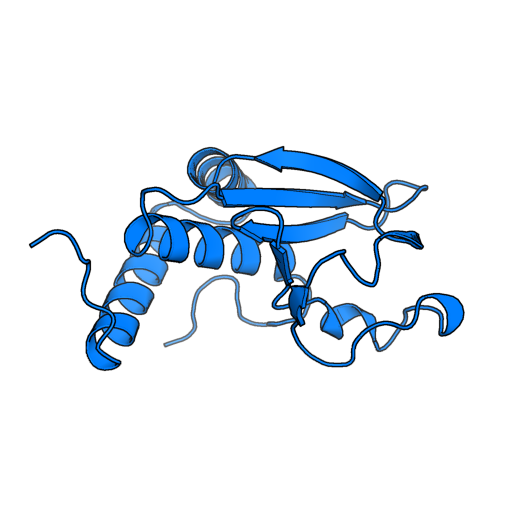1.00 96.44 88 LEU A O 1
ATOM 733 N N . ALA A 1 89 ? 3.766 -9.862 -7.686 1.00 95.00 89 ALA A N 1
ATOM 734 C CA . ALA A 1 89 ? 4.949 -10.284 -6.915 1.00 95.00 89 ALA A CA 1
ATOM 735 C C . ALA A 1 89 ? 6.121 -10.815 -7.772 1.00 95.00 89 ALA A C 1
ATOM 737 O O . ALA A 1 89 ? 7.211 -11.050 -7.253 1.00 95.00 89 ALA A O 1
ATOM 738 N N . LYS A 1 90 ? 5.897 -11.069 -9.070 1.00 95.06 90 LYS A N 1
ATOM 739 C CA . LYS A 1 90 ? 6.952 -11.420 -10.039 1.00 95.06 90 LYS A CA 1
ATOM 740 C C . LYS A 1 90 ? 7.665 -10.194 -10.627 1.00 95.06 90 LYS A C 1
ATOM 742 O O . LYS A 1 90 ? 8.731 -10.368 -11.209 1.00 95.06 90 LYS A O 1
ATOM 747 N N . TYR A 1 91 ? 7.079 -9.006 -10.484 1.00 96.50 91 TYR A N 1
ATOM 748 C CA . TYR A 1 91 ? 7.643 -7.728 -10.918 1.00 96.50 91 TYR A CA 1
ATOM 749 C C . TYR A 1 91 ? 8.114 -6.912 -9.710 1.00 96.50 91 TYR A C 1
ATOM 751 O O . TYR A 1 91 ? 9.293 -6.593 -9.599 1.00 96.50 91 TYR A O 1
ATOM 759 N N . PHE A 1 92 ? 7.215 -6.667 -8.751 1.00 97.06 92 PHE A N 1
ATOM 760 C CA . PHE A 1 92 ? 7.520 -5.978 -7.501 1.00 97.06 92 PHE A CA 1
ATOM 761 C C . PHE A 1 92 ? 7.989 -6.977 -6.445 1.00 97.06 92 PHE A C 1
ATOM 763 O O . PHE A 1 92 ? 7.198 -7.632 -5.763 1.00 97.06 92 PHE A O 1
ATOM 770 N N . PHE A 1 93 ? 9.306 -7.090 -6.305 1.00 96.50 93 PHE A N 1
ATOM 771 C CA . PHE A 1 93 ? 9.931 -7.909 -5.277 1.00 96.50 93 PHE A CA 1
ATOM 772 C C . PHE A 1 93 ? 9.870 -7.187 -3.939 1.00 96.50 93 PHE A C 1
ATOM 774 O O . PHE A 1 93 ? 10.138 -5.989 -3.856 1.00 96.50 93 PHE A O 1
ATOM 781 N N . TYR A 1 94 ? 9.564 -7.935 -2.883 1.00 94.81 94 TYR A N 1
ATOM 782 C CA . TYR A 1 94 ? 9.575 -7.426 -1.517 1.00 94.81 94 TYR A CA 1
ATOM 783 C C . TYR A 1 94 ? 10.909 -6.740 -1.179 1.00 94.81 94 TYR A C 1
ATOM 785 O O . TYR A 1 94 ? 11.976 -7.325 -1.381 1.00 94.81 94 TYR A O 1
ATOM 793 N N . LYS A 1 95 ? 10.837 -5.526 -0.620 1.00 96.50 95 LYS A N 1
ATOM 794 C CA . LYS A 1 95 ? 11.999 -4.792 -0.099 1.00 96.50 95 LYS A CA 1
ATOM 795 C C . LYS A 1 95 ? 11.903 -4.580 1.409 1.00 96.50 95 LYS A C 1
ATOM 797 O O . LYS A 1 95 ? 12.846 -4.905 2.126 1.00 96.50 95 LYS A O 1
ATOM 802 N N . LYS A 1 96 ? 10.789 -4.024 1.902 1.00 97.56 96 LYS A N 1
ATOM 803 C CA . LYS A 1 96 ? 10.644 -3.653 3.321 1.00 97.56 96 LYS A CA 1
ATOM 804 C C . LYS A 1 96 ? 9.188 -3.658 3.786 1.00 97.56 96 LYS A C 1
ATOM 806 O O . LYS A 1 96 ? 8.287 -3.379 3.000 1.00 97.56 96 LYS A O 1
ATOM 811 N N . ARG A 1 97 ? 8.972 -3.955 5.072 1.00 97.88 97 ARG A N 1
ATOM 812 C CA . ARG A 1 97 ? 7.710 -3.718 5.788 1.00 97.88 97 ARG A CA 1
ATOM 813 C C . ARG A 1 97 ? 7.880 -2.589 6.793 1.00 97.88 97 ARG A C 1
ATOM 815 O O . ARG A 1 97 ? 8.943 -2.460 7.397 1.00 97.88 97 ARG A O 1
ATOM 822 N N . PHE A 1 98 ? 6.813 -1.836 6.990 1.00 98.00 98 PHE A N 1
ATOM 823 C CA . PHE A 1 98 ? 6.708 -0.776 7.980 1.00 98.00 98 PHE A CA 1
ATOM 824 C C . PHE A 1 98 ? 5.452 -1.002 8.817 1.00 98.00 98 PHE A C 1
ATOM 826 O O . PHE A 1 98 ? 4.440 -1.493 8.303 1.00 98.00 98 PHE A O 1
ATOM 833 N N . SER A 1 99 ? 5.490 -0.618 10.090 1.00 96.44 99 SER A N 1
ATOM 834 C CA . SER A 1 99 ? 4.249 -0.368 10.822 1.00 96.44 99 SER A CA 1
ATOM 835 C C . SER A 1 99 ? 3.483 0.809 10.188 1.00 96.44 99 SER A C 1
ATOM 837 O O . SER A 1 99 ? 4.099 1.647 9.516 1.00 96.44 99 SER A O 1
ATOM 839 N N . PRO A 1 100 ? 2.157 0.919 10.399 1.00 93.38 100 PRO A N 1
ATOM 840 C CA . PRO A 1 100 ? 1.391 2.068 9.914 1.00 93.38 100 PRO A CA 1
ATOM 841 C C . PRO A 1 100 ? 1.974 3.409 10.378 1.00 93.38 100 PRO A C 1
ATOM 843 O O . PRO A 1 100 ? 2.114 4.323 9.570 1.00 93.38 100 PRO A O 1
ATOM 846 N N . LEU A 1 101 ? 2.402 3.497 11.644 1.00 91.62 101 LEU A N 1
ATOM 847 C CA . LEU A 1 101 ? 2.967 4.718 12.222 1.00 91.62 101 LEU A CA 1
ATOM 848 C C . LEU A 1 101 ? 4.307 5.113 11.581 1.00 91.62 101 LEU A C 1
ATOM 850 O O . LEU A 1 101 ? 4.509 6.281 11.256 1.00 91.62 101 LEU A O 1
ATOM 854 N N . GLU A 1 102 ? 5.212 4.156 11.361 1.00 95.75 102 GLU A N 1
ATOM 855 C CA . GLU A 1 102 ? 6.489 4.428 10.684 1.00 95.75 102 GLU A CA 1
ATOM 856 C C . GLU A 1 102 ? 6.268 4.880 9.237 1.00 95.75 102 GLU A C 1
ATOM 858 O O . GLU A 1 102 ? 6.880 5.846 8.783 1.00 95.75 102 GLU A O 1
ATOM 863 N N . ALA A 1 103 ? 5.377 4.203 8.506 1.00 94.88 103 ALA A N 1
ATOM 864 C CA . ALA A 1 103 ? 5.069 4.555 7.124 1.00 94.88 103 ALA A CA 1
ATOM 865 C C . ALA A 1 103 ? 4.415 5.940 7.018 1.00 94.88 103 ALA A C 1
ATOM 867 O O . ALA A 1 103 ? 4.747 6.708 6.115 1.00 94.88 103 ALA A O 1
ATOM 868 N N . TYR A 1 104 ? 3.534 6.269 7.967 1.00 91.94 104 TYR A N 1
ATOM 869 C CA . TYR A 1 104 ? 2.935 7.590 8.116 1.00 91.94 104 TYR A CA 1
ATOM 870 C C . TYR A 1 104 ? 3.993 8.672 8.347 1.00 91.94 104 TYR A C 1
ATOM 872 O O . TYR A 1 104 ? 4.027 9.656 7.610 1.00 91.94 104 TYR A O 1
ATOM 880 N N . SER A 1 105 ? 4.903 8.460 9.301 1.00 91.31 105 SER A N 1
ATOM 881 C CA . SER A 1 105 ? 5.986 9.407 9.581 1.00 91.31 105 SER A CA 1
ATOM 882 C C . SER A 1 105 ? 6.857 9.659 8.346 1.00 91.31 105 SER A C 1
ATOM 884 O O . SER A 1 105 ? 7.150 10.810 8.041 1.00 91.31 105 SER A O 1
ATOM 886 N N . ILE A 1 106 ? 7.215 8.609 7.598 1.00 92.25 106 ILE A N 1
ATOM 887 C CA . ILE A 1 106 ? 7.999 8.727 6.356 1.00 92.25 106 ILE A CA 1
ATOM 888 C C . ILE A 1 106 ? 7.221 9.479 5.269 1.00 92.25 106 ILE A C 1
ATOM 890 O O . ILE A 1 106 ? 7.801 10.271 4.530 1.00 92.25 106 ILE A O 1
ATOM 894 N N . PHE A 1 107 ? 5.918 9.223 5.137 1.00 90.62 107 PHE A N 1
ATOM 895 C CA . PHE A 1 107 ? 5.083 9.892 4.142 1.00 90.62 107 PHE A CA 1
ATOM 896 C C . PHE A 1 107 ? 4.957 11.395 4.427 1.00 90.62 107 PHE A C 1
ATOM 898 O O . PHE A 1 107 ? 5.130 12.202 3.514 1.00 90.62 107 PHE A O 1
ATOM 905 N N . CYS A 1 108 ? 4.738 11.771 5.689 1.00 87.88 108 CYS A N 1
ATOM 906 C CA . CYS A 1 108 ? 4.724 13.168 6.120 1.00 87.88 108 CYS A CA 1
ATOM 907 C C . CYS A 1 108 ? 6.075 13.860 5.946 1.00 87.88 108 CYS A C 1
ATOM 909 O O . CYS A 1 108 ? 6.097 15.021 5.575 1.00 87.88 108 CYS A O 1
ATOM 911 N N . ASP A 1 109 ? 7.190 13.174 6.185 1.00 88.62 109 ASP A N 1
ATOM 912 C CA . ASP A 1 109 ? 8.523 13.762 6.007 1.00 88.62 109 ASP A CA 1
ATOM 913 C C . ASP A 1 109 ? 8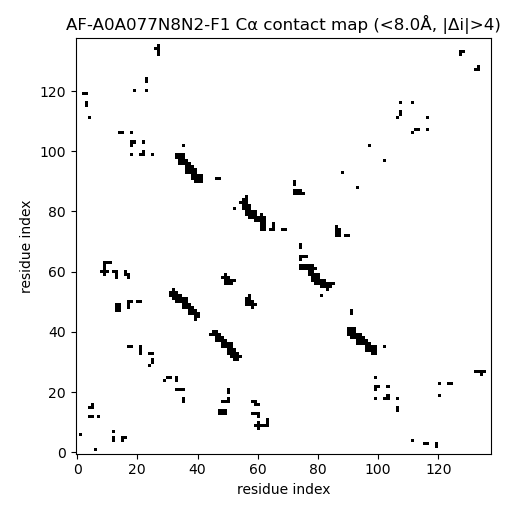.850 14.037 4.528 1.00 88.62 109 ASP A C 1
ATOM 915 O O . ASP A 1 109 ? 9.460 15.048 4.189 1.00 88.62 109 ASP A O 1
ATOM 919 N N . ARG A 1 110 ? 8.422 13.147 3.622 1.00 85.94 110 ARG A N 1
ATOM 920 C CA . ARG A 1 110 ? 8.870 13.165 2.218 1.00 85.94 110 ARG A CA 1
ATOM 921 C C . ARG A 1 110 ? 7.894 13.770 1.220 1.00 85.94 110 ARG A C 1
ATOM 923 O O . ARG A 1 110 ? 8.324 14.234 0.166 1.00 85.94 110 ARG A O 1
ATOM 930 N N . HIS A 1 111 ? 6.594 13.680 1.484 1.00 83.06 111 HIS A N 1
ATOM 931 C CA . HIS A 1 111 ? 5.570 13.898 0.455 1.00 83.06 111 HIS A CA 1
ATOM 932 C C . HIS A 1 111 ? 4.417 14.791 0.905 1.00 83.06 111 HIS A C 1
ATOM 934 O O . HIS A 1 111 ? 3.679 15.290 0.057 1.00 83.06 111 HIS A O 1
ATOM 940 N N . ALA A 1 112 ? 4.248 14.984 2.211 1.00 81.19 112 ALA A N 1
ATOM 941 C CA . ALA A 1 112 ? 3.118 15.701 2.779 1.00 81.19 112 ALA A CA 1
ATOM 942 C C . ALA A 1 112 ? 3.560 16.627 3.920 1.00 81.19 112 ALA A C 1
ATOM 944 O O . ALA A 1 112 ? 4.738 16.894 4.110 1.00 81.19 112 ALA A O 1
ATOM 945 N N . ASN A 1 113 ? 2.600 17.156 4.670 1.00 82.06 113 ASN A N 1
ATOM 946 C CA . ASN A 1 113 ? 2.840 17.714 5.993 1.00 82.06 113 ASN A CA 1
ATOM 947 C C . ASN A 1 113 ? 1.811 17.112 6.955 1.00 82.06 113 ASN A C 1
ATOM 949 O O . ASN A 1 113 ? 0.722 16.707 6.543 1.00 82.06 113 ASN A O 1
ATOM 953 N N . GLU A 1 114 ? 2.158 17.057 8.239 1.00 79.31 114 GLU A N 1
ATOM 954 C CA . GLU A 1 114 ? 1.315 16.442 9.268 1.00 79.31 114 GLU A CA 1
ATOM 955 C C . GLU A 1 114 ? -0.097 17.042 9.301 1.00 79.31 114 GLU A C 1
ATOM 957 O O . GLU A 1 114 ? -1.079 16.309 9.401 1.00 79.31 114 GLU A O 1
ATOM 962 N N . ARG A 1 115 ? -0.217 18.366 9.148 1.00 83.88 115 ARG A N 1
ATOM 963 C CA . ARG A 1 115 ? -1.500 19.074 9.206 1.00 83.88 115 ARG A CA 1
ATOM 964 C C . ARG A 1 115 ? -2.473 18.591 8.129 1.00 83.88 115 ARG A C 1
ATOM 966 O O . ARG A 1 115 ? -3.629 18.308 8.443 1.00 83.88 115 ARG A O 1
ATOM 973 N N . ASP A 1 116 ? -2.014 18.487 6.887 1.00 80.25 116 ASP A N 1
ATOM 974 C CA . ASP A 1 116 ? -2.848 18.046 5.769 1.00 80.25 116 ASP A CA 1
ATOM 975 C C . ASP A 1 116 ? -3.249 16.581 5.924 1.00 80.25 116 ASP A C 1
ATOM 977 O O . ASP A 1 116 ? -4.396 16.215 5.661 1.00 80.25 116 ASP A O 1
ATOM 981 N N . VAL A 1 117 ? -2.333 15.736 6.406 1.00 78.75 117 VAL A N 1
ATOM 982 C CA . VAL A 1 117 ? -2.635 14.317 6.603 1.00 78.75 117 VAL A CA 1
ATOM 983 C C . VAL A 1 117 ? -3.621 14.100 7.750 1.00 78.75 117 VAL A C 1
ATOM 985 O O . VAL A 1 117 ? -4.560 13.317 7.597 1.00 78.75 117 VAL A O 1
ATOM 988 N N . VAL A 1 118 ? -3.475 14.821 8.86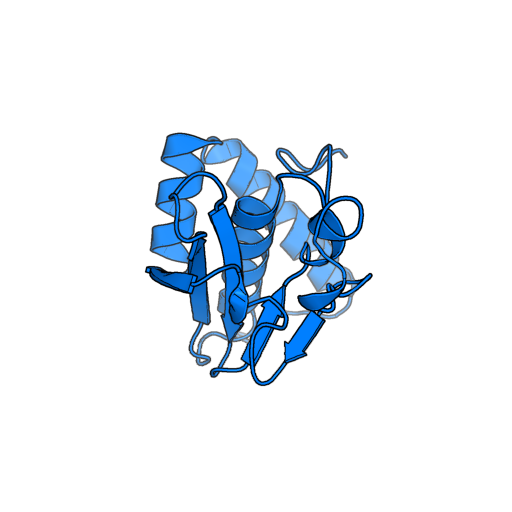5 1.00 82.25 118 VAL A N 1
ATOM 989 C CA . VAL A 1 118 ? -4.441 14.790 9.975 1.00 82.25 118 VAL A CA 1
ATOM 990 C C . VAL A 1 118 ? -5.824 15.233 9.498 1.00 82.25 118 VAL A C 1
ATOM 992 O O . VAL A 1 118 ? -6.807 14.550 9.780 1.00 82.25 118 VAL A O 1
ATOM 995 N N . ALA A 1 119 ? -5.910 16.304 8.701 1.00 83.38 119 ALA A N 1
ATOM 996 C CA . ALA A 1 119 ? -7.181 16.770 8.147 1.00 83.38 119 ALA A CA 1
ATOM 997 C C . ALA A 1 119 ? -7.859 15.710 7.259 1.00 83.38 119 ALA A C 1
ATOM 999 O O . ALA A 1 119 ? -9.062 15.470 7.385 1.00 83.38 119 ALA A O 1
ATOM 1000 N N . VAL A 1 120 ? -7.092 15.031 6.396 1.00 80.88 120 VAL A N 1
ATOM 1001 C CA . VAL A 1 120 ? -7.598 13.905 5.592 1.00 80.88 120 VAL A CA 1
ATOM 1002 C C . VAL A 1 120 ? -8.070 12.764 6.478 1.00 80.88 120 VAL A C 1
ATOM 1004 O O . VAL A 1 120 ? -9.138 12.197 6.252 1.00 80.88 120 VAL A O 1
ATOM 1007 N N . TYR A 1 121 ? -7.283 12.418 7.490 1.00 81.31 121 TYR A N 1
ATOM 1008 C CA . TYR A 1 121 ? -7.600 11.316 8.380 1.00 81.31 121 TYR A CA 1
ATOM 1009 C C . TYR A 1 121 ? -8.890 11.574 9.168 1.00 81.31 121 TYR A C 1
ATOM 1011 O O . TYR A 1 121 ? -9.744 10.691 9.260 1.00 81.31 121 TYR A O 1
ATOM 1019 N N . ASP A 1 122 ? -9.086 12.791 9.672 1.00 84.44 122 ASP A N 1
ATOM 1020 C CA . ASP A 1 122 ? -10.312 13.185 10.367 1.00 84.44 122 ASP A CA 1
ATOM 1021 C C . ASP A 1 122 ? -11.528 13.203 9.437 1.00 84.44 122 ASP A C 1
ATOM 1023 O O . ASP A 1 122 ? -12.601 12.724 9.822 1.00 84.44 122 ASP A O 1
ATOM 1027 N N . PHE A 1 123 ? -11.359 13.665 8.193 1.00 84.25 123 PHE A N 1
ATOM 1028 C CA . PHE A 1 123 ? -12.394 13.560 7.166 1.00 84.25 123 PHE A CA 1
ATOM 1029 C C . PHE A 1 123 ? -12.789 12.097 6.911 1.00 84.25 123 PHE A C 1
ATOM 1031 O O . PHE A 1 123 ? -13.970 11.757 6.994 1.00 84.25 123 PHE A O 1
ATOM 1038 N N . LEU A 1 124 ? -11.815 11.207 6.687 1.00 81.06 124 LEU A N 1
ATOM 1039 C CA . LEU A 1 124 ? -12.067 9.780 6.459 1.00 81.06 124 LEU A CA 1
ATOM 1040 C C . LEU A 1 124 ? -12.799 9.137 7.641 1.00 81.06 124 LEU A C 1
ATOM 1042 O O . LEU A 1 124 ? -13.761 8.398 7.441 1.00 81.06 124 LEU A O 1
ATOM 1046 N N . LYS A 1 125 ? -12.406 9.449 8.882 1.00 81.50 125 LYS A N 1
ATOM 1047 C CA . LYS A 1 125 ? -13.125 8.972 10.074 1.00 81.50 125 LYS A CA 1
ATOM 1048 C C . LYS A 1 125 ? -14.569 9.449 10.108 1.00 81.50 125 LYS A C 1
ATOM 1050 O O . LYS A 1 125 ? -15.440 8.684 10.516 1.00 81.50 125 LYS A O 1
ATOM 1055 N N . ALA A 1 126 ? -14.821 10.709 9.759 1.00 85.12 126 ALA A N 1
ATOM 1056 C CA . ALA A 1 126 ? -16.168 11.261 9.750 1.00 85.12 126 ALA A CA 1
ATOM 1057 C C . ALA A 1 126 ? -17.052 10.551 8.715 1.00 85.12 126 ALA A C 1
ATOM 1059 O O . ALA A 1 126 ? -18.174 10.171 9.046 1.00 85.12 126 ALA A O 1
ATOM 1060 N N . GLU A 1 127 ? -16.539 10.301 7.507 1.00 86.12 127 GLU A N 1
ATOM 1061 C CA . GLU A 1 127 ? -17.270 9.562 6.471 1.00 86.12 127 GLU A CA 1
ATOM 1062 C C . GLU A 1 127 ? -17.496 8.094 6.853 1.00 86.12 127 GLU A C 1
ATOM 1064 O O . GLU A 1 127 ? -18.615 7.597 6.752 1.00 86.12 127 GLU A O 1
ATOM 1069 N N . LEU A 1 128 ? -16.481 7.407 7.387 1.00 83.31 128 LEU A N 1
ATOM 1070 C CA . LEU A 1 128 ? -16.617 6.018 7.836 1.00 83.31 128 LEU A CA 1
ATOM 1071 C C . LEU A 1 128 ? -17.669 5.877 8.949 1.00 83.31 128 LEU A C 1
ATOM 1073 O O . LEU A 1 128 ? -18.501 4.970 8.901 1.00 83.31 128 LEU A O 1
ATOM 1077 N N . LYS A 1 129 ? -17.727 6.821 9.897 1.00 84.62 129 LYS A N 1
ATOM 1078 C CA . LYS A 1 129 ? -18.787 6.851 10.919 1.00 84.62 129 LYS A CA 1
ATOM 1079 C C . LYS A 1 129 ? -20.189 6.946 10.314 1.00 84.62 129 LYS A C 1
ATOM 1081 O O . LYS A 1 129 ? -21.090 6.265 10.799 1.00 84.62 129 LYS A O 1
ATOM 1086 N N . LYS A 1 130 ? -20.389 7.741 9.253 1.00 87.94 130 LYS A N 1
ATOM 1087 C CA . LYS A 1 130 ? -21.687 7.821 8.549 1.00 87.94 130 LYS A CA 1
ATOM 1088 C C . LYS A 1 130 ? -22.090 6.480 7.932 1.00 87.94 130 LYS A C 1
ATOM 1090 O O . LYS A 1 130 ? -23.277 6.194 7.833 1.00 87.94 130 LYS A O 1
ATOM 1095 N N . LEU A 1 131 ? -21.112 5.652 7.568 1.00 86.25 131 LEU A N 1
ATOM 1096 C CA . LEU A 1 131 ? -21.309 4.295 7.054 1.00 86.25 131 LEU A CA 1
ATOM 1097 C C . LEU A 1 131 ? -21.466 3.237 8.163 1.00 86.25 131 LEU A C 1
ATOM 1099 O O . LEU A 1 131 ? -21.462 2.044 7.876 1.00 86.25 131 LEU A O 1
ATOM 1103 N N . GLY A 1 132 ? -21.577 3.644 9.432 1.00 84.88 132 GLY A N 1
ATOM 1104 C CA . GLY A 1 132 ? -21.737 2.732 10.567 1.00 84.88 132 GLY A CA 1
ATOM 1105 C C . GLY A 1 132 ? -20.428 2.144 11.098 1.00 84.88 132 GLY A C 1
ATOM 1106 O O . GLY A 1 132 ? -20.456 1.352 12.040 1.00 84.88 132 GLY A O 1
ATOM 1107 N N . TRP A 1 133 ? -19.278 2.558 10.558 1.00 79.50 133 TRP A N 1
ATOM 1108 C CA . TRP A 1 133 ? -17.968 2.191 11.090 1.00 79.50 133 TRP A CA 1
ATOM 1109 C C . TRP A 1 133 ? -17.676 3.054 12.314 1.00 79.50 133 TRP A C 1
ATOM 1111 O O . TRP A 1 133 ? -17.036 4.106 12.251 1.00 79.50 133 TRP A O 1
ATOM 1121 N N . ASN A 1 134 ? -18.208 2.618 13.449 1.00 75.94 134 ASN A N 1
ATOM 1122 C CA . ASN A 1 134 ? -17.917 3.199 14.747 1.00 75.94 134 ASN A CA 1
ATOM 1123 C C . ASN A 1 134 ? -16.670 2.531 15.326 1.00 75.94 134 ASN A C 1
ATOM 1125 O O . ASN A 1 134 ? -16.473 1.330 15.171 1.00 75.94 134 ASN A O 1
ATOM 1129 N N . ASN A 1 135 ? -15.815 3.316 15.981 1.00 67.19 135 ASN A N 1
ATOM 1130 C CA . ASN A 1 135 ? -14.650 2.773 16.672 1.00 67.19 135 ASN A CA 1
ATOM 1131 C C . ASN A 1 135 ? -15.149 1.766 17.731 1.00 67.19 135 ASN A C 1
ATOM 1133 O O . ASN A 1 135 ? -15.930 2.184 18.590 1.00 67.19 135 ASN A O 1
ATOM 1137 N N . PRO A 1 136 ? -14.752 0.480 17.685 1.00 56.94 136 PRO A N 1
ATOM 1138 C CA . PRO A 1 136 ? -15.271 -0.539 18.601 1.00 56.94 136 PRO A CA 1
ATOM 1139 C C . PRO A 1 136 ? -14.889 -0.291 20.065 1.00 56.94 136 PRO A C 1
ATOM 1141 O O . PRO A 1 136 ? -15.422 -0.944 20.953 1.00 56.94 136 PRO A O 1
ATOM 1144 N N . ARG A 1 137 ? -14.002 0.674 20.341 1.00 55.16 137 ARG A N 1
ATOM 1145 C CA . ARG A 1 137 ? -13.719 1.149 21.698 1.00 55.16 137 ARG A CA 1
ATOM 1146 C C . ARG A 1 137 ? -14.792 2.145 22.163 1.00 55.16 137 ARG A C 1
ATOM 1148 O O . ARG A 1 137 ? -14.558 3.356 22.174 1.00 55.16 137 ARG A O 1
ATOM 1155 N N . LYS A 1 138 ? -15.962 1.628 22.530 1.00 43.16 138 LYS A N 1
ATOM 1156 C CA . LYS A 1 138 ? -16.847 2.221 23.541 1.00 43.16 138 LYS A CA 1
ATOM 1157 C C . LYS A 1 138 ? -17.107 1.189 24.621 1.00 43.16 138 LYS A C 1
ATOM 1159 O O . LYS A 1 138 ? -17.353 0.027 24.243 1.00 43.16 138 LYS A O 1
#

Radius of gyration: 15.07 Å; Cα contacts (8 Å, |Δi|>4): 218; chains: 1; bounding box: 38×34×44 Å

Nearest PDB structures (foldseek):
  6tsr-assembly1_AAA-2  TM=5.682E-01  e=6.455E-01  Marasmius oreades
  6tsl-assembly1_AAA-2  TM=5.725E-01  e=7.708E-01  Marasmius oreades
  3r5z-assembly2_B  TM=4.432E-01  e=6.112E+00  Nocardia farcinica
  3x29-assembly2_C  TM=4.041E-01  e=9.247E+00  Mus musculus
  8iyj-assembly1_Z  TM=2.043E-01  e=9.811E+00  Mus musculus

Solvent-accessible surface area (backbone atoms only — not comparable to full-atom values): 7798 Å² total; per-residue (Å²): 134,83,57,86,81,47,88,52,62,44,47,97,17,29,58,57,55,22,32,55,50,41,48,52,46,45,64,64,41,73,86,60,56,58,32,34,34,38,23,24,36,92,84,69,82,48,76,49,37,29,28,30,50,72,74,19,28,32,28,80,33,56,31,57,43,50,88,76,56,60,74,94,50,59,63,46,85,49,62,48,75,67,31,83,61,62,74,50,50,88,54,38,35,83,74,48,76,31,48,38,66,58,44,41,53,51,42,32,75,74,79,54,46,64,68,63,52,51,53,47,51,54,49,52,51,54,55,38,40,76,72,69,55,62,64,71,89,118